Protein AF-A0A268R5B4-F1 (afdb_monomer_lite)

Organism: Shouchella clausii (NCBI:txid79880)

Sequence (85 aa):
TVIENCAKEPEIVDLANYINAMGGIIRGAGTGTIRIEGVPYLKGAHHTIIPDRIEAGTFMVAAAITGGNVLVRGAVPEHLTSLVA

Secondary structure (DSSP, 8-state):
-EEES----HHHHHHHHHHHHTT-EEE-TTSSEEEEE--S-------PPPP-HHHHHHHHHHHHHHT-----TT--GGGGHHHH-

pLDDT: mean 97.13, std 2.37, range [80.31, 98.69]

Structure (mmCIF, N/CA/C/O backbone):
data_AF-A0A268R5B4-F1
#
_entry.id   AF-A0A268R5B4-F1
#
loop_
_atom_site.group_PDB
_atom_site.id
_atom_site.type_symbol
_atom_site.label_atom_id
_atom_site.label_alt_id
_atom_site.label_comp_id
_atom_site.label_asym_id
_atom_site.label_entity_id
_atom_site.label_seq_id
_atom_site.pdbx_PDB_ins_code
_atom_site.Cartn_x
_atom_site.Cartn_y
_atom_site.Cartn_z
_atom_site.occupancy
_atom_site.B_iso_or_equiv
_atom_site.auth_seq_id
_atom_site.auth_comp_id
_atom_site.auth_asym_id
_atom_site.auth_atom_id
_atom_site.pdbx_PDB_model_num
ATOM 1 N N . THR A 1 1 ? 18.554 -2.663 -11.261 1.00 98.00 1 THR A N 1
ATOM 2 C CA . THR A 1 1 ? 18.812 -2.395 -9.831 1.00 98.00 1 THR A CA 1
ATOM 3 C C . THR A 1 1 ? 18.233 -3.499 -8.976 1.00 98.00 1 THR A C 1
ATOM 5 O O . THR A 1 1 ? 17.162 -3.998 -9.298 1.00 98.00 1 THR A O 1
ATOM 8 N N . VAL A 1 2 ? 18.930 -3.896 -7.911 1.00 98.38 2 VAL A N 1
ATOM 9 C CA . VAL A 1 2 ? 18.439 -4.856 -6.909 1.00 98.38 2 VAL A CA 1
ATOM 10 C C . VAL A 1 2 ? 18.530 -4.186 -5.542 1.00 98.38 2 VAL A C 1
ATOM 12 O O . VAL A 1 2 ? 19.549 -3.570 -5.247 1.00 98.38 2 VAL A O 1
ATOM 15 N N . ILE A 1 3 ? 17.463 -4.271 -4.752 1.00 98.25 3 ILE A N 1
ATOM 16 C CA . ILE A 1 3 ? 17.382 -3.738 -3.392 1.00 98.25 3 ILE A CA 1
ATOM 17 C C . ILE A 1 3 ? 17.162 -4.922 -2.459 1.00 98.25 3 ILE A C 1
ATOM 19 O O . ILE A 1 3 ? 16.191 -5.657 -2.621 1.00 98.25 3 ILE A O 1
ATOM 23 N N . GLU A 1 4 ? 18.064 -5.109 -1.506 1.00 98.25 4 GLU A N 1
ATOM 24 C CA . GLU A 1 4 ? 18.017 -6.188 -0.519 1.00 98.25 4 GLU A CA 1
ATOM 25 C C . GLU A 1 4 ? 17.676 -5.631 0.864 1.00 98.25 4 GLU A C 1
ATOM 27 O O . GLU A 1 4 ? 17.955 -4.467 1.153 1.00 98.25 4 GLU A O 1
ATOM 32 N N . ASN A 1 5 ? 17.055 -6.462 1.706 1.00 97.00 5 ASN A N 1
ATOM 33 C CA . ASN A 1 5 ? 16.537 -6.076 3.021 1.00 97.00 5 ASN A CA 1
ATOM 34 C C . ASN A 1 5 ? 15.622 -4.837 2.960 1.00 97.00 5 ASN A C 1
ATOM 36 O O . ASN A 1 5 ? 15.682 -3.948 3.809 1.00 97.00 5 ASN A O 1
ATOM 40 N N . CYS A 1 6 ? 14.803 -4.759 1.910 1.00 97.06 6 CYS A N 1
ATOM 41 C CA . CYS A 1 6 ? 13.880 -3.652 1.716 1.00 97.06 6 CYS A CA 1
ATOM 42 C C . CYS A 1 6 ? 12.620 -3.791 2.575 1.00 97.06 6 CYS A C 1
ATOM 44 O O . CYS A 1 6 ? 12.263 -4.877 3.044 1.00 97.06 6 CYS A O 1
ATOM 46 N N . ALA A 1 7 ? 11.942 -2.657 2.732 1.00 97.50 7 ALA A N 1
ATOM 47 C CA . ALA A 1 7 ? 10.651 -2.552 3.389 1.00 97.50 7 ALA A CA 1
ATOM 48 C C . ALA A 1 7 ? 9.587 -3.402 2.650 1.00 97.50 7 ALA A C 1
ATOM 50 O O . ALA A 1 7 ? 9.665 -3.601 1.432 1.00 97.50 7 ALA A O 1
ATOM 51 N N . LYS A 1 8 ? 8.633 -3.956 3.404 1.00 97.12 8 LYS A N 1
ATOM 52 C CA . LYS A 1 8 ? 7.660 -4.981 2.956 1.00 97.12 8 LYS A CA 1
ATOM 53 C C . LYS A 1 8 ? 6.210 -4.521 3.096 1.00 97.12 8 LYS A C 1
ATOM 55 O O . LYS A 1 8 ? 5.289 -5.312 2.913 1.00 97.12 8 LYS A O 1
ATOM 60 N N . GLU A 1 9 ? 6.016 -3.272 3.481 1.00 96.88 9 GLU A N 1
ATOM 61 C CA . GLU A 1 9 ? 4.726 -2.716 3.824 1.00 96.88 9 GLU A CA 1
ATOM 62 C C . GLU A 1 9 ? 3.808 -2.633 2.590 1.00 96.88 9 GLU A C 1
ATOM 64 O O . GLU A 1 9 ? 4.297 -2.485 1.462 1.00 96.88 9 GLU A O 1
ATOM 69 N N . PRO A 1 10 ? 2.476 -2.699 2.775 1.00 97.31 10 PRO A N 1
ATOM 70 C CA . PRO A 1 10 ? 1.513 -2.625 1.675 1.00 97.31 10 PRO A CA 1
ATOM 71 C C . PRO A 1 10 ? 1.684 -1.390 0.789 1.00 97.31 10 PRO A C 1
ATOM 73 O O . PRO A 1 10 ? 1.483 -1.462 -0.421 1.00 97.31 10 PRO A O 1
ATOM 76 N N . GLU A 1 11 ? 2.128 -0.273 1.365 1.00 98.19 11 GLU A N 1
ATOM 77 C CA . GLU A 1 11 ? 2.362 0.975 0.638 1.00 98.19 11 GLU A CA 1
ATOM 78 C C . GLU A 1 11 ? 3.505 0.844 -0.392 1.00 98.19 11 GLU A C 1
ATOM 80 O O . GLU A 1 11 ? 3.461 1.452 -1.462 1.00 98.19 11 GLU A O 1
ATOM 85 N N . ILE A 1 12 ? 4.505 -0.006 -0.119 1.00 98.25 12 ILE A N 1
ATOM 86 C CA . ILE A 1 12 ? 5.587 -0.319 -1.069 1.00 98.25 12 ILE A CA 1
ATOM 87 C C . ILE A 1 12 ? 5.057 -1.149 -2.236 1.00 98.25 12 ILE A C 1
ATOM 89 O O . ILE A 1 12 ? 5.453 -0.940 -3.385 1.00 98.25 12 ILE A O 1
ATOM 93 N N . VAL A 1 13 ? 4.156 -2.090 -1.948 1.00 98.12 13 VAL A N 1
ATOM 94 C CA . VAL A 1 13 ? 3.495 -2.905 -2.972 1.00 98.12 13 VAL A CA 1
ATOM 95 C C . VAL A 1 13 ? 2.624 -2.024 -3.865 1.00 98.12 13 VAL A C 1
ATOM 97 O O . VAL A 1 13 ? 2.703 -2.139 -5.087 1.00 98.12 13 VAL A O 1
ATOM 100 N N . ASP A 1 14 ? 1.859 -1.103 -3.277 1.00 98.38 14 ASP A N 1
ATOM 101 C CA . ASP A 1 14 ? 0.997 -0.180 -4.018 1.00 98.38 14 ASP A CA 1
ATOM 1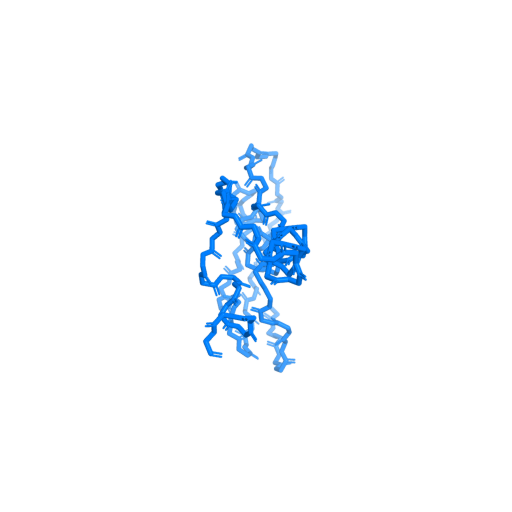02 C C . ASP A 1 14 ? 1.799 0.734 -4.955 1.00 98.38 14 ASP A C 1
ATOM 104 O O . ASP A 1 14 ? 1.494 0.843 -6.145 1.00 98.38 14 ASP A O 1
ATOM 108 N N . LEU A 1 15 ? 2.906 1.303 -4.465 1.00 98.44 15 LEU A N 1
ATOM 109 C CA . LEU A 1 15 ? 3.801 2.119 -5.286 1.00 98.44 15 LEU A CA 1
ATOM 110 C C . LEU A 1 15 ? 4.431 1.316 -6.433 1.00 98.44 15 LEU A C 1
ATOM 112 O O . LEU A 1 15 ? 4.511 1.803 -7.563 1.00 98.44 15 LEU A O 1
ATOM 116 N N . ALA A 1 16 ? 4.874 0.084 -6.170 1.00 98.44 16 ALA A N 1
ATOM 117 C CA . ALA 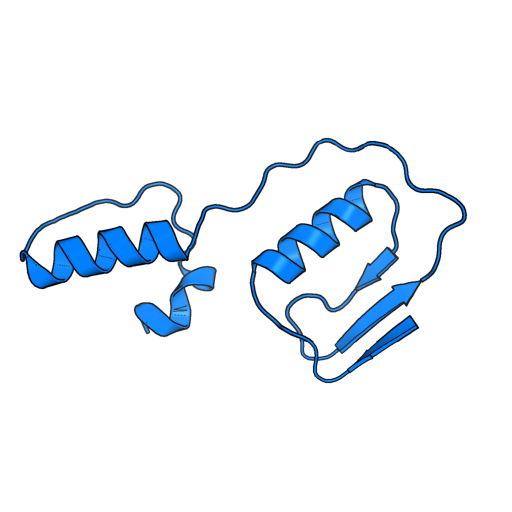A 1 16 ? 5.415 -0.780 -7.214 1.00 98.44 16 ALA A CA 1
ATOM 118 C C . ALA A 1 16 ? 4.364 -1.095 -8.288 1.00 98.44 16 ALA A C 1
ATOM 120 O O . ALA A 1 16 ? 4.672 -1.045 -9.480 1.00 98.44 16 ALA A O 1
ATOM 121 N N . ASN A 1 17 ? 3.119 -1.356 -7.881 1.00 98.38 17 ASN A N 1
ATOM 122 C CA . ASN A 1 17 ? 2.001 -1.579 -8.796 1.00 98.38 17 ASN A CA 1
ATOM 123 C C . ASN A 1 17 ? 1.707 -0.335 -9.640 1.00 98.38 17 ASN A C 1
ATOM 125 O O . ASN A 1 17 ? 1.549 -0.457 -10.856 1.00 98.38 17 ASN A O 1
ATOM 129 N N . TYR A 1 18 ? 1.720 0.854 -9.035 1.00 98.56 18 TYR A N 1
ATOM 130 C CA . TYR A 1 18 ? 1.544 2.110 -9.759 1.00 98.56 18 TYR A CA 1
ATOM 131 C C . TYR A 1 18 ? 2.646 2.331 -10.804 1.00 98.56 18 TYR A C 1
ATOM 133 O O . TYR A 1 18 ? 2.361 2.614 -11.969 1.00 98.56 18 TYR A O 1
ATOM 141 N N . ILE A 1 19 ? 3.915 2.134 -10.431 1.00 98.50 19 ILE A N 1
ATOM 142 C CA . ILE A 1 19 ? 5.039 2.275 -11.367 1.00 98.50 19 ILE A CA 1
ATOM 143 C C . ILE A 1 19 ? 4.960 1.237 -12.491 1.00 98.50 19 ILE A C 1
ATOM 145 O O . ILE A 1 19 ? 5.209 1.570 -13.651 1.00 98.50 19 ILE A O 1
ATOM 149 N N . ASN A 1 20 ? 4.551 0.006 -12.186 1.00 98.38 20 ASN A N 1
ATOM 150 C CA . ASN A 1 20 ? 4.314 -1.020 -13.199 1.00 98.38 20 ASN A CA 1
ATOM 151 C C . ASN A 1 20 ? 3.168 -0.639 -14.152 1.00 98.38 20 ASN A C 1
ATOM 153 O O . ASN A 1 20 ? 3.296 -0.827 -15.362 1.00 98.38 20 ASN A O 1
ATOM 157 N N . ALA A 1 21 ? 2.085 -0.033 -13.655 1.00 98.31 21 ALA A N 1
ATOM 158 C CA . ALA A 1 21 ? 0.996 0.478 -14.493 1.00 98.31 21 ALA A CA 1
ATOM 159 C C . ALA A 1 21 ? 1.464 1.601 -15.441 1.00 98.31 21 ALA A C 1
ATOM 161 O O . ALA A 1 21 ? 1.000 1.697 -16.581 1.00 98.31 21 ALA A O 1
ATOM 162 N N . MET A 1 22 ? 2.446 2.401 -15.012 1.00 98.50 22 MET A N 1
ATOM 163 C CA . MET A 1 22 ? 3.124 3.403 -15.842 1.00 98.50 22 MET A CA 1
ATOM 164 C C . MET A 1 22 ? 4.112 2.806 -16.866 1.00 98.50 22 MET A C 1
ATOM 166 O O . MET A 1 22 ? 4.708 3.551 -17.646 1.00 98.50 22 MET A O 1
ATOM 170 N N . GLY A 1 23 ? 4.286 1.480 -16.903 1.00 98.19 23 GLY A N 1
ATOM 171 C CA . GLY A 1 23 ? 5.206 0.778 -17.806 1.00 98.19 23 GLY A CA 1
ATOM 172 C C . GLY A 1 23 ? 6.583 0.474 -17.211 1.00 98.19 23 GLY A C 1
ATOM 173 O O . GLY A 1 23 ? 7.472 0.043 -17.942 1.00 98.19 23 GLY A O 1
ATOM 174 N N . GLY A 1 24 ? 6.776 0.693 -15.909 1.00 98.50 24 GLY A N 1
ATOM 175 C CA . GLY A 1 24 ? 7.966 0.241 -15.197 1.00 98.50 24 GLY A CA 1
ATOM 176 C C . GLY A 1 24 ? 8.006 -1.280 -15.038 1.00 98.50 24 GLY A C 1
ATOM 177 O O . GLY A 1 24 ? 7.008 -1.974 -15.223 1.00 98.50 24 GLY A O 1
ATOM 178 N N . ILE A 1 25 ? 9.184 -1.803 -14.693 1.00 98.50 25 ILE A N 1
ATOM 179 C CA . ILE A 1 25 ? 9.387 -3.230 -14.433 1.00 98.50 25 ILE A CA 1
ATOM 180 C C . ILE A 1 25 ? 9.962 -3.381 -13.024 1.00 98.50 25 ILE A C 1
ATOM 182 O O . ILE A 1 25 ? 11.173 -3.307 -12.813 1.00 98.50 25 ILE A O 1
ATOM 186 N N . ILE A 1 26 ? 9.073 -3.586 -12.054 1.00 98.62 26 ILE A N 1
ATOM 187 C CA . ILE A 1 26 ? 9.386 -3.809 -10.642 1.00 98.62 26 ILE A CA 1
ATOM 188 C C . ILE A 1 26 ? 8.811 -5.157 -10.213 1.00 98.62 26 ILE A C 1
ATOM 190 O O . ILE A 1 26 ? 7.621 -5.425 -10.379 1.00 98.62 26 ILE A O 1
ATOM 194 N N . ARG A 1 27 ? 9.658 -6.011 -9.632 1.00 98.31 27 ARG A N 1
ATOM 195 C CA . ARG A 1 27 ? 9.282 -7.333 -9.109 1.00 98.31 27 ARG A CA 1
ATOM 196 C C . ARG A 1 27 ? 9.765 -7.504 -7.672 1.00 98.31 27 ARG A C 1
ATOM 198 O O . ARG A 1 27 ? 10.798 -6.955 -7.297 1.00 98.31 27 ARG A O 1
ATOM 205 N N . GLY A 1 28 ? 9.045 -8.312 -6.895 1.00 97.56 28 GLY A N 1
ATOM 206 C CA . GLY A 1 28 ? 9.425 -8.666 -5.522 1.00 97.56 28 GLY A CA 1
ATOM 207 C C . GLY A 1 28 ? 8.999 -7.664 -4.443 1.00 97.56 28 GLY A C 1
ATOM 208 O O . GLY A 1 28 ? 9.411 -7.815 -3.295 1.00 97.56 28 GLY A O 1
ATOM 209 N N . ALA A 1 29 ? 8.171 -6.664 -4.769 1.00 97.81 29 ALA A N 1
ATOM 210 C CA . ALA A 1 29 ? 7.575 -5.786 -3.760 1.00 97.81 29 ALA A CA 1
ATOM 211 C C . ALA A 1 29 ? 6.727 -6.601 -2.766 1.00 97.81 29 ALA A C 1
ATOM 213 O O . ALA A 1 29 ? 6.039 -7.539 -3.164 1.00 97.81 29 ALA A O 1
ATOM 214 N N . GLY A 1 30 ? 6.824 -6.277 -1.473 1.00 96.25 30 GLY A N 1
ATOM 215 C CA . GLY A 1 30 ? 6.248 -7.079 -0.382 1.00 96.25 30 GLY A CA 1
ATOM 216 C C . GLY A 1 30 ? 7.154 -8.219 0.104 1.00 96.25 30 GLY A C 1
ATOM 217 O O . GLY A 1 30 ? 6.841 -8.892 1.084 1.00 96.25 30 GLY A O 1
ATOM 218 N N . THR A 1 31 ? 8.308 -8.428 -0.536 1.00 96.94 31 THR A N 1
ATOM 219 C CA . THR A 1 31 ? 9.340 -9.375 -0.087 1.00 96.94 31 THR A CA 1
ATOM 220 C C . THR A 1 31 ? 10.585 -8.635 0.410 1.00 96.94 31 THR A C 1
ATOM 222 O O . THR A 1 31 ? 10.678 -7.416 0.316 1.00 96.94 31 THR A O 1
ATOM 225 N N . GLY A 1 32 ? 11.571 -9.366 0.943 1.00 97.19 32 GLY A N 1
ATOM 226 C CA . GLY A 1 32 ? 12.846 -8.777 1.378 1.00 97.19 32 GLY A CA 1
ATOM 227 C C . GLY A 1 32 ? 13.785 -8.360 0.240 1.00 97.19 32 GLY A C 1
ATOM 228 O O . GLY A 1 32 ? 14.871 -7.853 0.522 1.00 97.19 32 GLY A O 1
ATOM 229 N N . THR A 1 33 ? 13.410 -8.588 -1.024 1.00 98.06 33 THR A N 1
ATOM 230 C CA . THR A 1 33 ? 14.230 -8.223 -2.182 1.00 98.06 33 THR A CA 1
ATOM 231 C C . THR A 1 33 ? 13.375 -7.683 -3.323 1.00 98.06 33 THR A C 1
ATOM 233 O O . THR A 1 33 ? 12.511 -8.384 -3.846 1.00 98.06 33 THR A O 1
ATOM 236 N N . ILE A 1 34 ? 13.681 -6.471 -3.785 1.00 98.69 34 ILE A N 1
ATOM 237 C CA . ILE A 1 34 ? 13.042 -5.852 -4.951 1.00 98.69 34 ILE A CA 1
ATOM 238 C C . ILE A 1 34 ? 14.032 -5.798 -6.115 1.00 98.69 34 ILE A C 1
ATOM 240 O O . ILE A 1 34 ? 15.191 -5.416 -5.958 1.00 98.69 34 ILE A O 1
ATOM 244 N N . ARG A 1 35 ? 13.571 -6.161 -7.313 1.00 98.62 35 ARG A N 1
ATOM 245 C CA . ARG A 1 35 ? 14.337 -6.065 -8.561 1.00 98.62 35 ARG A CA 1
ATOM 246 C C . ARG A 1 35 ? 13.648 -5.094 -9.507 1.00 98.62 35 ARG A C 1
ATOM 248 O O . ARG A 1 35 ? 12.450 -5.214 -9.746 1.00 98.62 35 ARG A O 1
ATOM 255 N N . ILE A 1 36 ? 14.425 -4.159 -10.040 1.00 98.69 36 ILE A N 1
ATOM 256 C CA . ILE A 1 36 ? 13.961 -3.104 -10.941 1.00 98.69 36 ILE A CA 1
ATOM 257 C C . ILE A 1 36 ? 14.770 -3.176 -12.231 1.00 98.69 36 ILE A C 1
ATOM 259 O O . ILE A 1 36 ? 16.004 -3.09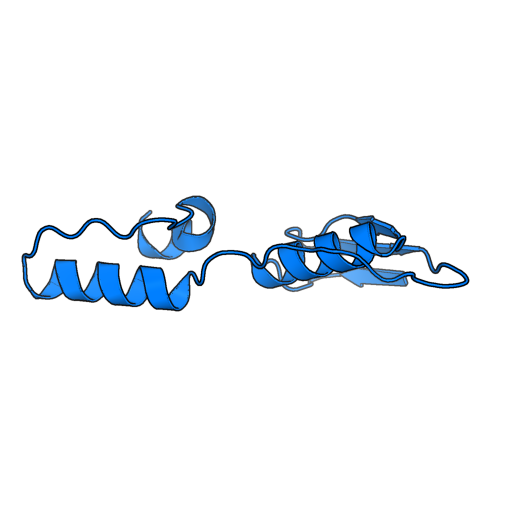7 -12.198 1.00 98.69 36 ILE A O 1
ATOM 263 N N . GLU A 1 37 ? 14.082 -3.285 -13.360 1.00 98.62 37 GLU A N 1
ATOM 264 C CA . GLU A 1 37 ? 14.672 -3.139 -14.690 1.00 98.62 37 GLU A CA 1
ATOM 265 C C . GLU A 1 37 ? 14.341 -1.735 -15.211 1.00 98.62 37 GLU A C 1
ATOM 267 O O . GLU A 1 37 ? 13.185 -1.313 -15.214 1.00 98.62 37 GLU A O 1
ATOM 272 N N . GLY A 1 38 ? 15.376 -0.976 -15.583 1.00 98.19 38 GLY A N 1
ATOM 273 C CA . GLY A 1 38 ? 15.202 0.386 -16.081 1.00 98.19 38 GLY A CA 1
ATOM 274 C C . GLY A 1 38 ? 14.505 0.393 -17.439 1.00 98.19 38 GLY A C 1
ATOM 275 O O . GLY A 1 38 ? 14.814 -0.435 -18.294 1.00 98.19 38 GLY A O 1
ATOM 276 N N . VAL A 1 39 ? 13.600 1.351 -17.641 1.00 98.31 39 VAL A N 1
ATOM 277 C CA . VAL A 1 39 ? 12.888 1.561 -18.908 1.00 98.31 39 VAL A CA 1
ATOM 278 C C . VAL A 1 39 ? 13.177 2.962 -19.460 1.00 98.31 39 VAL A C 1
ATOM 280 O O . VAL A 1 39 ? 13.442 3.870 -18.669 1.00 98.31 39 VAL A O 1
ATOM 283 N N . PRO A 1 40 ? 13.137 3.177 -20.790 1.00 98.19 40 PRO A N 1
ATOM 284 C CA . PRO A 1 40 ? 13.475 4.475 -21.384 1.00 98.19 40 PRO A CA 1
ATOM 285 C C . PRO A 1 40 ? 12.530 5.617 -20.989 1.00 98.19 40 PRO A C 1
ATOM 287 O O . PRO A 1 40 ? 12.953 6.768 -20.924 1.00 98.19 40 PRO A O 1
ATOM 290 N N . TYR A 1 41 ? 11.252 5.312 -20.753 1.00 98.00 41 TYR A N 1
ATOM 291 C CA . TYR A 1 41 ? 10.242 6.274 -20.324 1.00 98.00 41 TYR A CA 1
ATOM 292 C C . TYR A 1 41 ? 9.111 5.575 -19.566 1.00 98.00 41 TYR A C 1
ATOM 294 O O . TYR A 1 41 ? 8.846 4.389 -19.762 1.00 98.00 41 TYR A O 1
ATOM 302 N N . LEU A 1 42 ? 8.428 6.347 -18.725 1.00 98.62 42 LEU A N 1
ATOM 303 C CA . LEU A 1 42 ? 7.158 5.989 -18.101 1.00 98.62 42 LEU A CA 1
ATOM 304 C C . LEU A 1 42 ? 6.036 6.806 -18.751 1.00 98.62 42 LEU A C 1
ATOM 306 O O . LEU A 1 42 ? 6.282 7.878 -19.307 1.00 98.62 42 LEU A O 1
ATOM 310 N N . LYS A 1 43 ? 4.802 6.314 -18.673 1.00 98.12 43 LYS A N 1
ATOM 311 C CA . LYS A 1 43 ? 3.598 7.014 -19.145 1.00 98.12 43 LYS A CA 1
ATOM 312 C C . LYS A 1 43 ? 2.617 7.237 -17.998 1.00 98.12 43 LYS A C 1
ATOM 314 O O . LYS A 1 43 ? 2.683 6.546 -16.990 1.00 98.12 43 LYS A O 1
ATOM 319 N N . GLY A 1 44 ? 1.686 8.174 -18.170 1.00 97.81 44 GLY A N 1
ATOM 320 C CA . GLY A 1 44 ? 0.593 8.355 -17.213 1.00 97.81 44 GLY A CA 1
ATOM 321 C C . GLY A 1 44 ? -0.253 7.084 -17.072 1.00 97.81 44 GLY A C 1
ATOM 322 O O . GLY A 1 44 ? -0.480 6.374 -18.056 1.00 97.81 44 GLY A O 1
ATOM 323 N N . ALA A 1 45 ? -0.721 6.813 -15.855 1.00 97.75 45 ALA A N 1
ATOM 324 C CA . ALA A 1 45 ? -1.591 5.689 -15.532 1.00 97.75 45 ALA A CA 1
ATOM 325 C C . ALA A 1 45 ? -2.693 6.130 -14.562 1.00 97.75 45 ALA A C 1
ATOM 327 O O . ALA A 1 45 ? -2.488 7.017 -13.734 1.00 97.75 45 ALA A O 1
ATOM 328 N N . HIS A 1 46 ? -3.856 5.489 -14.654 1.00 97.69 46 HIS A N 1
ATOM 329 C CA . HIS A 1 46 ? -4.881 5.575 -13.619 1.00 97.69 46 HIS A CA 1
ATOM 330 C C . HIS A 1 46 ? -4.647 4.463 -12.604 1.00 97.69 46 HIS A C 1
ATOM 332 O O . HIS A 1 46 ? -4.448 3.312 -12.988 1.00 97.69 46 HIS A O 1
ATOM 338 N N . HIS A 1 47 ? -4.677 4.812 -11.322 1.00 97.69 47 HIS A N 1
ATOM 339 C CA . HIS A 1 47 ? -4.427 3.882 -10.230 1.00 97.69 47 HIS A CA 1
ATOM 340 C C . HIS A 1 47 ? -5.284 4.247 -9.027 1.00 97.69 47 HIS A C 1
ATOM 342 O O . HIS A 1 47 ? -5.456 5.426 -8.715 1.00 97.69 47 HIS A O 1
ATOM 348 N N . THR A 1 48 ? -5.836 3.234 -8.375 1.00 96.62 48 THR A N 1
ATOM 349 C CA . THR A 1 48 ? -6.616 3.396 -7.149 1.00 96.62 48 THR A CA 1
ATOM 350 C C . THR A 1 48 ? -5.710 3.086 -5.971 1.00 96.62 48 THR A C 1
ATOM 352 O O . THR A 1 48 ? -5.193 1.979 -5.877 1.00 96.62 48 THR A O 1
ATOM 355 N N . ILE A 1 49 ? -5.530 4.068 -5.089 1.00 96.69 49 ILE A N 1
ATOM 356 C CA . ILE A 1 49 ? -4.712 3.933 -3.880 1.00 96.69 49 ILE A CA 1
ATOM 357 C C . ILE A 1 49 ? -5.334 2.898 -2.940 1.00 96.69 49 ILE A C 1
ATOM 359 O O . ILE A 1 49 ? -6.562 2.813 -2.823 1.00 96.69 49 ILE A O 1
ATOM 363 N N . ILE A 1 50 ? -4.485 2.119 -2.270 1.00 96.88 50 ILE A N 1
ATOM 364 C CA . ILE A 1 50 ? -4.931 1.156 -1.260 1.00 96.88 50 ILE A CA 1
ATOM 365 C C . ILE A 1 50 ? -5.634 1.842 -0.070 1.00 96.88 50 ILE A C 1
ATOM 367 O O . ILE A 1 50 ? -5.329 2.990 0.253 1.00 96.88 50 ILE A O 1
ATOM 371 N N . PRO A 1 51 ? -6.550 1.147 0.627 1.00 97.12 51 PRO A N 1
ATOM 372 C CA . PRO A 1 51 ? -7.142 1.647 1.867 1.00 97.12 51 PRO A CA 1
ATOM 373 C C . PRO A 1 51 ? -6.088 1.908 2.954 1.00 97.12 51 PRO A C 1
ATOM 375 O O . PRO A 1 51 ? -5.121 1.152 3.078 1.00 97.12 51 PRO A O 1
ATOM 378 N N . ASP A 1 52 ? -6.308 2.933 3.780 1.00 97.38 52 ASP A N 1
ATOM 379 C CA . ASP A 1 52 ? -5.406 3.282 4.879 1.00 97.38 52 ASP A CA 1
ATOM 380 C C . ASP A 1 52 ? -5.546 2.283 6.040 1.00 97.38 52 ASP A C 1
ATOM 382 O O . ASP A 1 52 ? -6.557 2.220 6.749 1.00 97.38 52 ASP A O 1
ATOM 386 N N . ARG A 1 53 ? -4.502 1.476 6.242 1.00 96.75 53 ARG A N 1
ATOM 387 C CA . ARG A 1 53 ? -4.467 0.470 7.311 1.00 96.75 53 ARG A CA 1
ATOM 388 C C . ARG A 1 53 ? -4.288 1.076 8.707 1.00 96.75 53 ARG A C 1
ATOM 390 O O . ARG A 1 53 ? -4.693 0.454 9.684 1.00 96.75 53 ARG A O 1
ATOM 397 N N . ILE A 1 54 ? -3.692 2.258 8.841 1.00 97.38 54 ILE A N 1
ATOM 398 C CA . ILE A 1 54 ? -3.511 2.912 10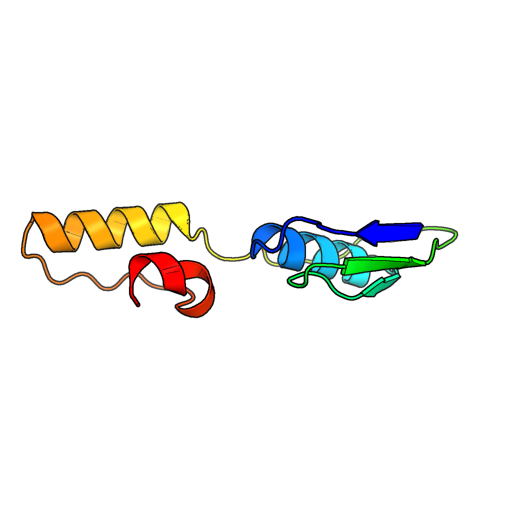.144 1.00 97.38 54 ILE A CA 1
ATOM 399 C C . ILE A 1 54 ? -4.822 3.561 10.582 1.00 97.38 54 ILE A C 1
ATOM 401 O O . ILE A 1 54 ? -5.213 3.417 11.741 1.00 97.38 54 ILE A O 1
ATOM 405 N N . GLU A 1 55 ? -5.549 4.193 9.660 1.00 97.94 55 GLU A N 1
ATOM 406 C CA . GLU A 1 55 ? -6.904 4.690 9.915 1.00 97.94 55 GLU A CA 1
ATOM 407 C C . GLU A 1 55 ? -7.842 3.535 10.290 1.00 97.94 55 GLU A C 1
ATOM 409 O O . GLU A 1 55 ? -8.494 3.576 11.338 1.00 97.94 55 GLU A O 1
ATOM 414 N N . ALA A 1 56 ? -7.857 2.465 9.486 1.00 97.62 56 ALA A N 1
ATOM 415 C CA . ALA A 1 56 ? -8.663 1.283 9.770 1.00 97.62 56 AL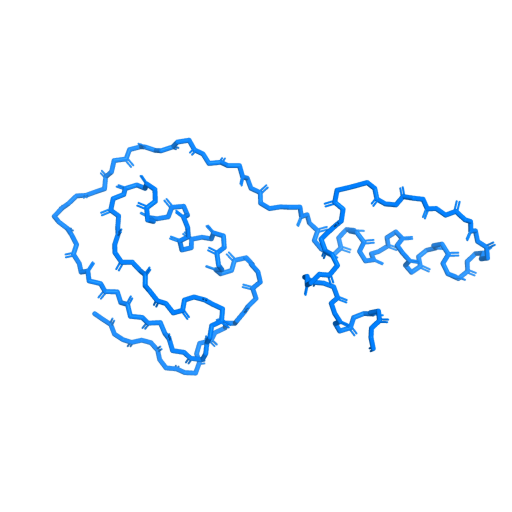A A CA 1
ATOM 416 C C . ALA A 1 56 ? -8.338 0.700 11.153 1.00 97.62 56 ALA A C 1
ATOM 418 O O . ALA A 1 56 ? -9.239 0.499 11.969 1.00 97.62 56 ALA A O 1
ATOM 419 N N . GLY A 1 57 ? -7.050 0.503 11.451 1.00 97.44 57 GLY A N 1
ATOM 420 C CA . GLY A 1 57 ? -6.594 0.012 12.748 1.00 97.44 57 GLY A CA 1
ATOM 421 C C . GLY A 1 57 ? -6.985 0.930 13.909 1.00 97.44 57 GLY A C 1
ATOM 422 O O . GLY A 1 57 ? -7.380 0.451 14.970 1.00 97.44 57 GLY A O 1
ATOM 423 N N . THR A 1 58 ? -6.966 2.247 13.700 1.00 98.12 58 THR A N 1
ATOM 424 C CA . THR A 1 58 ? -7.379 3.235 14.707 1.00 98.12 58 THR A CA 1
ATOM 425 C C . THR A 1 58 ? -8.853 3.069 15.080 1.00 98.12 58 THR A C 1
ATOM 427 O O . THR A 1 58 ? -9.180 2.998 16.266 1.00 98.12 58 THR A O 1
ATOM 430 N N . PHE A 1 59 ? -9.746 2.928 14.095 1.00 98.12 59 PHE A N 1
ATOM 431 C CA . PHE A 1 59 ? -11.164 2.652 14.356 1.00 98.12 59 PHE A CA 1
ATOM 432 C C . PHE A 1 59 ? -11.388 1.290 15.022 1.00 98.12 59 PHE A C 1
ATOM 434 O O . PHE A 1 59 ? -12.247 1.174 15.898 1.00 98.12 59 PHE A O 1
ATOM 441 N N . MET A 1 60 ? -10.608 0.271 14.652 1.00 97.50 60 MET A N 1
ATOM 442 C CA . MET A 1 60 ? -10.680 -1.054 15.277 1.00 97.50 60 MET A CA 1
ATOM 443 C C . MET A 1 60 ? -10.316 -0.998 16.764 1.00 97.50 60 MET A C 1
ATOM 445 O O . MET A 1 60 ? -11.056 -1.516 17.600 1.00 97.50 60 MET A O 1
ATOM 449 N N . VAL A 1 61 ? -9.223 -0.314 17.111 1.00 97.88 61 VAL A N 1
ATOM 450 C CA . VAL A 1 61 ? -8.812 -0.122 18.509 1.00 97.88 61 VAL A CA 1
ATOM 451 C C . VAL A 1 61 ? -9.846 0.711 19.268 1.00 97.88 61 VAL A C 1
ATOM 453 O O . VAL A 1 61 ? -10.197 0.357 20.392 1.00 97.88 61 VAL A O 1
ATOM 456 N N . ALA A 1 62 ? -10.396 1.765 18.657 1.00 98.19 62 ALA A N 1
ATOM 457 C CA . ALA A 1 62 ? -11.453 2.570 19.268 1.00 98.19 62 ALA A CA 1
ATOM 458 C C . ALA A 1 62 ? -12.706 1.737 19.601 1.00 98.19 62 ALA A C 1
ATOM 460 O O . ALA A 1 62 ? -13.260 1.862 20.695 1.00 98.19 62 ALA A O 1
ATOM 461 N N . ALA A 1 63 ? -13.135 0.850 18.697 1.00 97.94 63 ALA A N 1
ATOM 462 C CA . ALA A 1 63 ? -14.246 -0.066 18.952 1.00 97.94 63 ALA A CA 1
ATOM 463 C C . ALA A 1 63 ? -13.930 -1.031 20.106 1.00 97.94 63 ALA A C 1
ATOM 465 O O . ALA A 1 63 ? -14.766 -1.225 20.989 1.00 97.94 63 ALA A O 1
ATOM 466 N N . ALA A 1 64 ? -12.708 -1.571 20.146 1.00 97.25 64 ALA A N 1
ATOM 467 C CA . ALA A 1 64 ? -12.275 -2.495 21.189 1.00 97.25 64 ALA A CA 1
ATOM 468 C C . ALA A 1 64 ? -12.276 -1.852 22.588 1.00 97.25 64 ALA A C 1
ATOM 470 O O . ALA A 1 64 ? -12.856 -2.413 23.516 1.00 97.25 64 ALA A O 1
ATOM 471 N N . ILE A 1 65 ? -11.690 -0.658 22.749 1.00 98.25 65 ILE A N 1
ATOM 472 C CA . ILE A 1 65 ? -11.597 0.010 24.064 1.00 98.25 65 ILE A CA 1
ATOM 473 C C . ILE A 1 65 ? -12.943 0.544 24.570 1.00 98.25 65 ILE A C 1
ATOM 475 O O . ILE A 1 65 ? -13.106 0.756 25.769 1.00 98.25 65 ILE A O 1
ATOM 479 N N . THR A 1 66 ? -13.906 0.772 23.672 1.00 98.31 66 THR A N 1
ATOM 480 C CA . THR A 1 66 ? -15.250 1.262 24.023 1.00 98.31 66 THR A CA 1
ATOM 481 C C . THR A 1 66 ? -16.283 0.142 24.162 1.00 98.31 66 THR A C 1
ATOM 483 O O . THR A 1 66 ? -17.421 0.417 24.536 1.00 98.31 66 THR A O 1
ATOM 486 N N . GLY A 1 67 ? -15.917 -1.113 23.869 1.00 97.50 67 GLY A N 1
ATOM 487 C CA . GLY A 1 67 ? -16.861 -2.235 23.830 1.00 97.50 67 GLY A CA 1
ATOM 488 C C . GLY A 1 67 ? -17.923 -2.098 22.731 1.00 97.50 67 GLY A C 1
ATOM 489 O O . GLY A 1 67 ? -19.025 -2.630 22.865 1.00 97.50 67 GLY A O 1
ATOM 490 N N . GLY A 1 68 ? -17.624 -1.343 21.670 1.00 97.50 68 GLY A N 1
ATOM 491 C CA 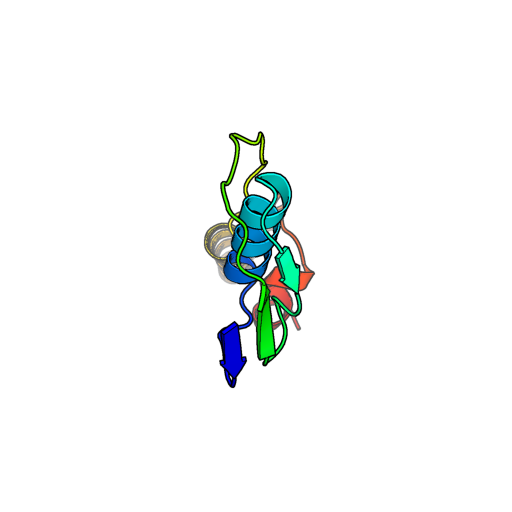. GLY A 1 68 ? -18.527 -1.105 20.550 1.00 97.50 68 GLY A CA 1
ATOM 492 C C . GLY A 1 68 ? -18.536 -2.242 19.524 1.00 97.50 68 GLY A C 1
ATOM 493 O O . GLY A 1 68 ? -17.660 -3.102 19.501 1.00 97.50 68 GLY A O 1
ATOM 494 N N . ASN A 1 69 ? -19.517 -2.209 18.620 1.00 97.62 69 ASN A N 1
ATOM 495 C CA . ASN A 1 69 ? -19.588 -3.090 17.453 1.00 97.62 69 ASN A CA 1
ATOM 496 C C . ASN A 1 69 ? -19.535 -2.241 16.174 1.00 97.62 69 ASN A C 1
ATOM 498 O O . ASN A 1 69 ? -20.525 -1.605 15.809 1.00 97.62 69 ASN A O 1
ATOM 502 N N . VAL A 1 70 ? -18.367 -2.192 15.528 1.00 97.12 70 VAL A N 1
ATOM 503 C CA . VAL A 1 70 ? -18.087 -1.304 14.389 1.00 97.12 70 VAL A CA 1
ATOM 504 C C . VAL A 1 70 ? -17.672 -2.118 13.166 1.00 97.12 70 VAL A C 1
ATOM 506 O O . VAL A 1 70 ? -16.785 -2.963 13.242 1.00 97.12 70 VAL A O 1
ATOM 509 N N . LEU A 1 71 ? -18.274 -1.808 12.013 1.00 97.12 71 LEU A N 1
ATOM 510 C CA . LEU A 1 71 ? -17.841 -2.302 10.706 1.00 97.12 71 LEU A CA 1
ATOM 511 C C . LEU A 1 71 ? -16.929 -1.269 10.033 1.00 97.12 71 LEU A C 1
ATOM 513 O O . LEU A 1 71 ? -17.411 -0.244 9.547 1.00 97.12 71 LEU A O 1
ATOM 517 N N . VAL A 1 72 ? -15.633 -1.568 9.939 1.00 97.06 72 VAL A N 1
ATOM 518 C CA . VAL A 1 72 ? -14.677 -0.760 9.164 1.00 97.06 72 VAL A CA 1
ATOM 519 C C . VAL A 1 72 ? -14.730 -1.197 7.697 1.00 97.06 72 VAL A C 1
ATOM 521 O O . VAL A 1 72 ? -14.192 -2.235 7.314 1.00 97.06 72 VAL A O 1
ATOM 524 N N . ARG A 1 73 ? -15.446 -0.435 6.864 1.00 97.06 73 ARG A N 1
ATOM 525 C CA . ARG A 1 73 ? -15.643 -0.769 5.443 1.00 97.06 73 ARG A CA 1
ATOM 526 C C . ARG A 1 73 ? -14.357 -0.562 4.645 1.00 97.06 73 ARG A C 1
ATOM 528 O O . ARG A 1 73 ? -13.711 0.466 4.783 1.00 97.06 73 ARG A O 1
ATOM 535 N N . GLY A 1 74 ? -14.039 -1.510 3.763 1.00 93.44 74 GLY A N 1
ATOM 536 C CA . GLY A 1 74 ? -12.870 -1.421 2.881 1.00 93.44 74 GLY A CA 1
ATOM 537 C C . GLY A 1 74 ? -11.537 -1.752 3.555 1.00 93.44 74 GLY A C 1
ATOM 538 O O . GLY A 1 74 ? -10.510 -1.677 2.893 1.00 93.44 74 GLY A O 1
ATOM 539 N N . ALA A 1 75 ? -11.532 -2.146 4.833 1.00 95.25 75 ALA A N 1
ATOM 540 C CA . ALA A 1 75 ? -10.332 -2.671 5.471 1.00 95.25 75 ALA A CA 1
ATOM 541 C C . ALA A 1 75 ? -9.869 -3.958 4.767 1.00 95.25 75 ALA A C 1
ATOM 543 O O . ALA A 1 75 ? -10.685 -4.821 4.440 1.00 95.25 75 ALA A O 1
ATOM 544 N N . VAL A 1 76 ? -8.556 -4.079 4.561 1.00 95.94 76 VAL A N 1
ATOM 545 C CA . VAL A 1 76 ? -7.905 -5.264 3.986 1.00 95.94 76 VAL A CA 1
ATOM 546 C C . VAL A 1 76 ? -7.230 -6.023 5.133 1.00 95.94 76 VAL A C 1
ATOM 548 O O . VAL A 1 76 ? -6.209 -5.545 5.637 1.00 95.94 76 VAL A O 1
ATOM 551 N N . PRO A 1 77 ? -7.787 -7.157 5.601 1.00 93.50 77 PRO A N 1
ATOM 552 C CA . PRO A 1 77 ? -7.278 -7.869 6.776 1.00 93.50 77 PRO A CA 1
ATOM 553 C C . PRO A 1 77 ? -5.794 -8.239 6.681 1.00 93.50 77 PRO A C 1
ATOM 555 O O . PRO A 1 77 ? -5.069 -8.155 7.669 1.00 93.50 77 PRO A O 1
ATOM 558 N N . GLU A 1 78 ? -5.309 -8.565 5.485 1.00 94.69 78 GLU A N 1
ATOM 559 C CA . GLU A 1 78 ? -3.922 -8.956 5.235 1.00 94.69 78 GLU A CA 1
ATOM 560 C C . GLU A 1 78 ? -2.938 -7.821 5.566 1.00 94.69 78 GLU A C 1
ATOM 562 O O . GLU A 1 78 ? -1.853 -8.069 6.098 1.00 94.69 78 GLU A O 1
ATOM 567 N N . HIS A 1 79 ? -3.334 -6.563 5.337 1.00 95.69 79 HIS A N 1
ATOM 568 C CA . HIS A 1 79 ? -2.539 -5.374 5.676 1.00 95.69 79 HIS A CA 1
ATOM 569 C C . HIS A 1 79 ? -2.502 -5.094 7.188 1.00 95.69 79 HIS A C 1
ATOM 571 O O . HIS A 1 79 ? -1.682 -4.304 7.657 1.00 95.69 79 HIS A O 1
ATOM 577 N N . LEU A 1 80 ? -3.397 -5.729 7.947 1.00 95.62 80 LEU A N 1
ATOM 578 C CA . LEU A 1 80 ? -3.623 -5.524 9.376 1.00 95.62 80 LEU A CA 1
ATOM 579 C C . LEU A 1 80 ? -3.213 -6.738 10.214 1.00 95.62 80 LEU A C 1
ATOM 581 O O . LEU A 1 80 ? -3.465 -6.740 11.414 1.00 95.62 80 LEU A O 1
ATOM 585 N N . THR A 1 81 ? -2.574 -7.751 9.617 1.00 93.81 81 THR A N 1
ATOM 586 C CA . THR A 1 81 ? -2.256 -9.028 10.280 1.00 93.81 81 THR A CA 1
ATOM 587 C C . THR A 1 81 ? -1.607 -8.828 11.654 1.00 93.81 81 THR A C 1
ATOM 589 O O . THR A 1 81 ? -2.050 -9.423 12.623 1.00 93.81 81 THR A O 1
ATOM 592 N N . SER A 1 82 ? -0.633 -7.920 11.786 1.00 91.31 82 SER A N 1
ATOM 593 C CA . SER A 1 82 ? 0.043 -7.641 13.067 1.00 91.31 82 SER A CA 1
ATOM 594 C C . SER A 1 82 ? -0.840 -7.013 14.154 1.00 91.31 82 SER A C 1
ATOM 596 O O . SER A 1 82 ? -0.428 -6.974 15.308 1.00 91.31 82 SER A O 1
ATOM 598 N N . LEU A 1 83 ? -2.001 -6.460 13.795 1.00 94.19 83 LEU A N 1
ATOM 599 C CA . LEU A 1 83 ? -2.962 -5.877 14.733 1.00 94.19 83 LEU A CA 1
ATOM 600 C C . LEU A 1 83 ? -4.012 -6.899 15.192 1.00 94.19 83 LEU A C 1
ATOM 602 O O . LEU A 1 83 ? -4.510 -6.787 16.309 1.00 94.19 83 LEU A O 1
ATOM 606 N N . VAL A 1 84 ? -4.385 -7.844 14.325 1.00 91.12 84 VAL A N 1
ATOM 607 C CA . VAL A 1 84 ? -5.540 -8.735 14.542 1.00 91.12 84 VAL A CA 1
ATOM 608 C C . VAL A 1 84 ? -5.188 -10.198 14.797 1.00 91.12 84 VAL A C 1
ATOM 610 O O . VAL A 1 84 ? -6.069 -10.936 15.236 1.00 91.12 84 VAL A O 1
ATOM 613 N N . ALA A 1 85 ? -3.962 -10.625 14.486 1.00 80.31 85 ALA A N 1
ATOM 614 C CA . ALA A 1 85 ? -3.505 -12.012 14.593 1.00 80.31 85 ALA A CA 1
ATOM 615 C C . ALA A 1 85 ? -2.515 -12.220 15.744 1.00 80.31 85 ALA A C 1
ATOM 617 O O . ALA A 1 85 ? -1.730 -11.290 16.038 1.00 80.31 85 ALA A O 1
#

Radius of gyration: 16.47 Å; chains: 1; bounding box: 38×20×45 Å

InterPro domains:
  IPR001986 Enolpyruvate transferase domain [PF00275] (1-81)
  IPR005750 UDP-N-acetylglucosamine 1-carboxyvinyltransferase [PTHR43783] (1-84)
  IPR013792 RNA 3'-terminal phosphate cyclase/enolpyruvate transferase, alpha/beta [SSF55205] (1-82)
  IPR036968 Enolpyruvate transferase domain superfamily [G3DSA:3.65.10.10] (1-50)
  IPR036968 Enolpyruvate transferase domain superfamily [G3DSA:3.65.10.10] (51-84)

Foldseek 3Di:
DKAAQDDQAVQQVQVQVQQVQQVWDWPDRNHRMIDGDDDPDGHDGDGDDQDDQVVLLVVVVVCVVVVHDDDDPRDDVVNCVVSPD